Protein AF-A0A314YZD6-F1 (afdb_monomer_lite)

Sequence (103 aa):
MARPLTSEGDEEVVGSKGVIKRVEFVRLIAKALYSLGYKKSGAHLEEESGIPLHSSVVTLFMQQILDGNWDGSVDTLKKIGLSDENITKSASFMILEQKFLNF

Organism: NCBI:txid2094558

pLDDT: mean 89.95, std 14.45, range [45.84, 98.5]

Foldseek 3Di:
DDDPDPPPPLQQADDPVRPHGPLVVLLVVLVVCVVVVVPVVSVVSCVVVVHDNDDPLVVVLVVCLVVLVLVVNLVSLVVVDDPDVVVSVVVNVVSVVVNVVVD

Structure (mmCIF, N/CA/C/O backbone):
data_AF-A0A314YZD6-F1
#
_entry.id   AF-A0A314YZD6-F1
#
loop_
_atom_site.group_PDB
_atom_site.id
_atom_site.type_symbol
_atom_site.label_atom_id
_atom_site.label_alt_id
_atom_site.label_comp_id
_atom_site.label_asym_id
_atom_site.label_entity_id
_atom_site.label_seq_id
_atom_site.pdbx_PDB_ins_code
_atom_site.Cartn_x
_atom_site.Cartn_y
_atom_site.Cartn_z
_atom_site.occupancy
_atom_site.B_iso_or_equiv
_atom_site.auth_seq_id
_atom_site.auth_comp_id
_atom_site.auth_asym_id
_atom_site.auth_atom_id
_atom_site.pdbx_PDB_model_num
ATOM 1 N N . MET A 1 1 ? -41.867 11.479 24.838 1.00 47.53 1 MET A N 1
ATOM 2 C CA . MET A 1 1 ? -40.410 11.238 24.904 1.00 47.53 1 MET A CA 1
ATOM 3 C C . MET A 1 1 ? -39.910 11.152 23.473 1.00 47.53 1 MET A C 1
ATOM 5 O O . MET A 1 1 ? -40.400 10.304 22.740 1.00 47.53 1 MET A O 1
ATOM 9 N N . ALA A 1 2 ? -39.072 12.092 23.035 1.00 46.03 2 ALA A N 1
ATOM 10 C CA . ALA A 1 2 ? -38.565 12.103 21.665 1.00 46.03 2 ALA A CA 1
ATOM 11 C C . ALA A 1 2 ? -37.512 10.997 21.502 1.00 46.03 2 ALA A C 1
ATOM 13 O O . ALA A 1 2 ? -36.587 10.899 22.307 1.00 46.03 2 ALA A O 1
ATOM 14 N N . ARG A 1 3 ? -37.689 10.144 20.490 1.00 58.28 3 ARG A N 1
ATOM 15 C CA . ARG A 1 3 ? -36.692 9.157 20.056 1.00 58.28 3 ARG A CA 1
ATOM 16 C C . ARG A 1 3 ? -35.443 9.923 19.589 1.00 58.28 3 ARG A C 1
ATOM 18 O O . ARG A 1 3 ? -35.623 10.881 18.835 1.00 58.28 3 ARG A O 1
ATOM 25 N N . PRO A 1 4 ? -34.214 9.542 19.977 1.00 50.53 4 PRO A N 1
ATOM 26 C CA . PRO A 1 4 ? -33.032 10.101 19.339 1.00 50.53 4 PRO A CA 1
ATOM 27 C C . PRO A 1 4 ? -33.061 9.667 17.874 1.00 50.53 4 PRO A C 1
ATOM 29 O O . PRO A 1 4 ? -33.167 8.475 17.583 1.00 50.53 4 PRO A O 1
ATOM 32 N N . LEU A 1 5 ? -33.035 10.637 16.964 1.00 50.03 5 LEU A N 1
ATOM 33 C CA . LEU A 1 5 ? -32.748 10.381 15.560 1.00 50.03 5 LEU A CA 1
ATOM 34 C C . LEU A 1 5 ? -31.334 9.803 15.520 1.00 50.03 5 LEU A C 1
ATOM 36 O O . LEU A 1 5 ? -30.392 10.457 15.964 1.00 50.03 5 LEU A O 1
ATOM 40 N N . THR A 1 6 ? -31.196 8.561 15.063 1.00 48.78 6 THR A N 1
ATOM 41 C CA . THR A 1 6 ? -29.898 7.998 14.707 1.00 48.78 6 THR A CA 1
ATOM 42 C C . THR A 1 6 ? -29.318 8.898 13.628 1.00 48.78 6 THR A C 1
ATOM 44 O O . THR A 1 6 ? -29.836 8.952 12.514 1.00 48.78 6 THR A O 1
ATOM 47 N N . SER A 1 7 ? -28.306 9.675 14.005 1.00 49.97 7 SER A N 1
ATOM 48 C CA . SER A 1 7 ? -27.495 10.448 13.080 1.00 49.97 7 SER A CA 1
ATOM 49 C C . SER A 1 7 ? -26.796 9.447 12.168 1.00 49.97 7 SER A C 1
ATOM 51 O O . SER A 1 7 ? -25.800 8.844 12.553 1.00 49.97 7 SER A O 1
ATOM 53 N N . GLU A 1 8 ? -27.312 9.252 10.957 1.00 46.12 8 GLU A N 1
ATOM 54 C CA . GLU A 1 8 ? -26.647 8.479 9.896 1.00 46.12 8 GLU A CA 1
ATOM 55 C C . GLU A 1 8 ? -25.292 9.105 9.472 1.00 46.12 8 GLU A C 1
ATOM 57 O O . GLU A 1 8 ? -24.635 8.606 8.566 1.00 46.12 8 GLU A O 1
ATOM 62 N N . GLY A 1 9 ? -24.845 10.183 10.136 1.00 45.84 9 GLY A N 1
ATOM 63 C CA . GLY A 1 9 ? -23.531 10.810 9.972 1.00 45.84 9 GLY A CA 1
ATOM 64 C C . GLY A 1 9 ? -22.499 10.496 11.069 1.00 45.84 9 GLY A C 1
ATOM 65 O O . GLY A 1 9 ? -21.367 10.958 10.953 1.00 45.84 9 GLY A O 1
ATOM 66 N N . ASP A 1 10 ? -22.838 9.728 12.115 1.00 50.81 10 ASP A N 1
ATOM 67 C CA . ASP A 1 10 ? -21.926 9.431 13.245 1.00 50.81 10 ASP A CA 1
ATOM 68 C C . ASP A 1 10 ? -20.873 8.338 12.948 1.00 50.81 10 ASP A C 1
ATOM 70 O O . ASP A 1 10 ? -20.012 8.065 13.783 1.00 50.81 10 ASP A O 1
ATOM 74 N N . GLU A 1 11 ? -20.886 7.711 11.766 1.00 61.28 11 GLU A N 1
ATOM 75 C CA . GLU A 1 11 ? -19.948 6.620 11.437 1.00 61.28 11 GLU A CA 1
ATOM 76 C C . GLU A 1 11 ? -18.545 7.089 11.010 1.00 61.28 11 GLU A C 1
ATOM 78 O O . GLU A 1 11 ? -17.624 6.276 10.883 1.00 61.28 11 GLU A O 1
ATOM 83 N N . GLU A 1 12 ? -18.338 8.388 10.782 1.00 82.56 12 GLU A N 1
ATOM 84 C CA . GLU A 1 12 ? -17.057 8.893 10.273 1.00 82.56 12 GLU A CA 1
ATOM 85 C C . GLU A 1 12 ? -15.975 8.977 11.365 1.00 82.56 12 GLU A C 1
ATOM 87 O O . GLU A 1 12 ? -14.772 8.915 11.075 1.00 82.56 12 GLU A O 1
ATOM 92 N N . VAL A 1 13 ? -16.387 9.061 12.635 1.00 91.31 13 VAL A N 1
ATOM 93 C CA . VAL A 1 13 ? -15.497 9.216 13.790 1.00 91.31 13 VAL A CA 1
ATOM 94 C C . VAL A 1 13 ? -15.785 8.201 14.899 1.00 91.31 13 VAL A C 1
ATOM 96 O O . VAL A 1 13 ? -16.908 7.762 15.095 1.00 91.31 13 VAL A O 1
ATOM 99 N N . VAL A 1 14 ? -14.750 7.812 15.648 1.00 90.44 14 VAL A N 1
ATOM 100 C CA . VAL A 1 14 ? -14.825 6.838 16.747 1.00 90.44 14 VAL A CA 1
ATOM 101 C C . VAL A 1 14 ? -14.269 7.402 18.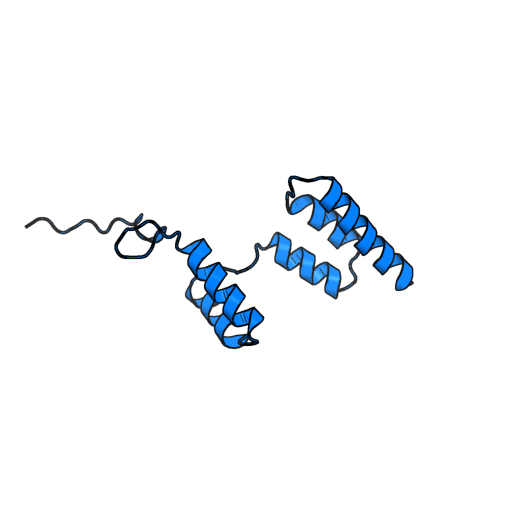059 1.00 90.44 14 VAL A C 1
ATOM 103 O O . VAL A 1 14 ? -13.534 8.395 18.092 1.00 90.44 14 VAL A O 1
ATOM 106 N N . GLY A 1 15 ? -14.599 6.724 19.161 1.00 88.44 15 GLY A N 1
ATOM 107 C CA . GLY A 1 15 ? -14.148 7.054 20.513 1.00 88.44 15 GLY A CA 1
ATOM 108 C C . GLY A 1 15 ? -15.049 8.060 21.232 1.00 88.44 15 GLY A C 1
ATOM 109 O O . GLY A 1 15 ? -15.803 8.805 20.619 1.00 88.44 15 GLY A O 1
ATOM 110 N N . SER A 1 16 ? -14.941 8.118 22.560 1.00 88.62 16 SER A N 1
ATOM 111 C CA . SER A 1 16 ? -15.821 8.928 23.422 1.00 88.62 16 SER A CA 1
ATOM 112 C C . SER A 1 16 ? -15.755 10.439 23.175 1.00 88.62 16 SER A C 1
ATOM 114 O O . SER A 1 16 ? -16.663 11.162 23.569 1.00 88.62 16 SER A O 1
ATOM 116 N N . LYS A 1 17 ? -14.680 10.919 22.537 1.00 90.69 17 LYS A N 1
ATOM 117 C CA . LYS A 1 17 ? -14.503 12.326 22.149 1.00 90.69 17 LYS A CA 1
ATOM 118 C C . LYS A 1 17 ? -14.906 12.617 20.697 1.00 90.69 17 LYS A C 1
ATOM 120 O O . LYS A 1 17 ? -14.900 13.782 20.326 1.00 90.69 17 LYS A O 1
ATOM 125 N N . GLY A 1 18 ? -15.181 11.596 19.876 1.00 89.56 18 GLY A N 1
ATOM 126 C CA . GLY A 1 18 ? -15.577 11.769 18.471 1.00 89.56 18 GLY A CA 1
ATOM 127 C C . GLY A 1 18 ? -14.530 12.453 17.580 1.00 89.56 18 GLY A C 1
ATOM 128 O O . GLY A 1 18 ? -14.887 13.131 16.627 1.00 89.56 18 GLY A O 1
ATOM 129 N N . VAL A 1 19 ? -13.235 12.330 17.894 1.00 91.69 19 VAL A N 1
ATOM 130 C CA . VAL A 1 19 ? -12.149 13.018 17.154 1.00 91.69 19 VAL A CA 1
ATOM 131 C C . VAL A 1 19 ? -11.323 12.094 16.258 1.00 91.69 19 VAL A C 1
ATOM 133 O O . VAL A 1 19 ? -10.489 12.562 15.485 1.00 91.69 19 VAL A O 1
ATOM 136 N N . ILE A 1 20 ? -11.497 10.777 16.380 1.00 93.50 20 ILE A N 1
ATOM 137 C CA . ILE A 1 20 ? -10.676 9.798 15.666 1.00 93.50 20 ILE A CA 1
ATOM 138 C C . ILE A 1 20 ? -11.397 9.422 14.381 1.00 93.50 20 ILE A C 1
ATOM 140 O O . ILE A 1 20 ? -12.458 8.820 14.447 1.00 93.50 20 ILE A O 1
ATOM 144 N N . LYS A 1 21 ? -10.815 9.709 13.216 1.00 95.19 21 LYS A N 1
ATOM 145 C CA . LYS A 1 21 ? -11.385 9.285 11.928 1.00 95.19 21 LYS A CA 1
ATOM 146 C C . LYS A 1 21 ? -11.408 7.760 11.833 1.00 95.19 21 LYS A C 1
ATOM 148 O O . LYS A 1 21 ? -10.348 7.132 11.886 1.00 95.19 21 LYS A O 1
ATOM 153 N N . ARG A 1 22 ? -12.593 7.173 11.647 1.00 95.19 22 ARG A N 1
ATOM 154 C CA . ARG A 1 22 ? -12.794 5.716 11.582 1.00 95.19 22 ARG A CA 1
ATOM 155 C C . ARG A 1 22 ? -11.913 5.072 10.511 1.00 95.19 22 ARG A C 1
ATOM 157 O O . ARG A 1 22 ? -11.220 4.102 10.797 1.00 95.19 22 ARG A O 1
ATOM 164 N N . VAL A 1 23 ? -11.901 5.645 9.306 1.00 95.31 23 VAL A N 1
ATOM 165 C CA . VAL A 1 23 ? -11.145 5.126 8.150 1.00 95.31 23 VAL A CA 1
ATOM 166 C C . VAL A 1 23 ? -9.653 5.015 8.455 1.00 95.31 23 VAL A C 1
ATOM 168 O O . VAL A 1 23 ? -9.054 3.956 8.283 1.00 95.31 23 VAL A O 1
ATOM 171 N N . GLU A 1 24 ? -9.056 6.091 8.963 1.00 95.19 24 GLU A N 1
ATOM 172 C CA . GLU A 1 24 ? -7.622 6.123 9.263 1.00 95.19 24 GLU A CA 1
ATOM 173 C C . GLU A 1 24 ? -7.271 5.219 10.447 1.00 95.19 24 GLU A C 1
ATOM 175 O O . GLU A 1 24 ? -6.231 4.563 10.444 1.00 95.19 24 GLU A O 1
ATOM 180 N N . PHE A 1 25 ? -8.165 5.116 11.431 1.00 96.12 25 PHE A N 1
ATOM 181 C CA . PHE A 1 25 ? -7.984 4.206 12.554 1.00 96.12 25 PHE A CA 1
ATOM 182 C C . PHE A 1 25 ? -7.951 2.741 12.108 1.00 96.12 25 PHE A C 1
ATOM 184 O O . PHE A 1 25 ? -7.024 2.011 12.458 1.00 96.12 25 PHE A O 1
ATOM 191 N N . VAL A 1 26 ? -8.907 2.325 11.273 1.00 97.06 26 VAL A N 1
ATOM 192 C CA . VAL A 1 26 ? -8.938 0.967 10.714 1.00 97.06 26 VAL A CA 1
ATOM 193 C C . VAL A 1 26 ? -7.699 0.697 9.859 1.00 97.06 26 VAL A C 1
ATOM 195 O O . VAL A 1 26 ? -7.062 -0.341 10.034 1.00 97.06 26 VAL A O 1
ATOM 198 N N . ARG A 1 27 ? -7.281 1.643 9.004 1.00 96.81 27 ARG A N 1
ATOM 199 C CA . ARG A 1 27 ? -6.055 1.504 8.196 1.00 96.81 27 ARG A CA 1
ATOM 200 C C . ARG A 1 27 ? -4.799 1.332 9.045 1.00 96.81 27 ARG A C 1
ATOM 202 O O . ARG A 1 27 ? -3.937 0.529 8.691 1.00 96.81 27 ARG A O 1
ATOM 209 N N . LEU A 1 28 ? -4.682 2.045 10.167 1.00 97.50 28 LEU A N 1
ATOM 210 C CA . LEU A 1 28 ? -3.552 1.889 11.088 1.00 97.50 28 LEU A CA 1
ATOM 211 C C . LEU A 1 28 ? -3.517 0.491 11.716 1.00 97.50 28 LEU A C 1
ATOM 213 O O . LEU A 1 28 ? -2.446 -0.114 11.785 1.00 97.50 28 LEU A O 1
ATOM 217 N N . ILE A 1 29 ? -4.674 -0.044 12.118 1.00 98.06 29 ILE A N 1
ATOM 218 C CA . ILE A 1 29 ? -4.775 -1.412 12.644 1.00 98.06 29 ILE A CA 1
ATOM 219 C C . ILE A 1 29 ? -4.422 -2.425 11.550 1.00 98.06 29 ILE A C 1
ATOM 221 O O . ILE A 1 29 ? -3.569 -3.282 11.776 1.00 98.06 29 ILE A O 1
ATOM 225 N N . ALA A 1 30 ? -5.004 -2.300 10.353 1.00 98.19 30 ALA A N 1
ATOM 226 C CA . ALA A 1 30 ? -4.702 -3.174 9.220 1.00 98.19 30 ALA A CA 1
ATOM 227 C C . ALA A 1 30 ? -3.197 -3.174 8.904 1.00 98.19 30 ALA A C 1
ATOM 229 O O . ALA A 1 30 ? -2.575 -4.233 8.814 1.00 98.19 30 ALA A O 1
ATOM 230 N N . LYS A 1 31 ? -2.569 -1.991 8.846 1.00 97.94 31 LYS A N 1
ATOM 231 C CA . LYS A 1 31 ? -1.121 -1.846 8.643 1.00 97.94 31 LYS A CA 1
ATOM 232 C C . LYS A 1 31 ? -0.309 -2.572 9.717 1.00 97.94 31 LYS A C 1
ATOM 234 O O . LYS A 1 31 ? 0.681 -3.227 9.383 1.00 97.94 31 LYS A O 1
ATOM 239 N N . ALA A 1 32 ? -0.708 -2.473 10.985 1.00 98.50 32 ALA A N 1
ATOM 240 C CA . ALA A 1 32 ? -0.038 -3.164 12.084 1.00 98.50 32 ALA A CA 1
ATOM 241 C C . ALA A 1 32 ? -0.170 -4.690 11.953 1.00 98.50 32 ALA A C 1
ATOM 243 O O . ALA A 1 32 ? 0.828 -5.400 12.071 1.00 98.50 32 ALA A O 1
ATOM 244 N N . LEU A 1 33 ? -1.368 -5.187 11.630 1.00 98.50 33 LEU A N 1
ATOM 245 C CA . LEU A 1 33 ? -1.621 -6.613 11.408 1.00 98.50 33 LEU A CA 1
ATOM 246 C C . LEU A 1 33 ? -0.739 -7.173 10.287 1.00 98.50 33 LEU A C 1
ATOM 248 O O . LEU A 1 33 ? -0.061 -8.180 10.490 1.00 98.50 33 LEU A O 1
ATOM 252 N N . TYR A 1 34 ? -0.677 -6.498 9.136 1.00 97.62 34 TYR A N 1
ATOM 253 C CA . TYR A 1 34 ? 0.189 -6.920 8.033 1.00 97.62 34 TYR A CA 1
ATOM 254 C C . TYR A 1 34 ? 1.676 -6.865 8.394 1.00 97.62 34 TYR A C 1
ATOM 256 O O . TYR A 1 34 ? 2.401 -7.813 8.093 1.00 97.62 34 TYR A O 1
ATOM 264 N N . SER A 1 35 ? 2.121 -5.808 9.082 1.00 97.50 35 SER A N 1
ATOM 265 C CA . SER A 1 35 ? 3.522 -5.653 9.512 1.00 97.50 35 SER A CA 1
ATOM 266 C C . SER A 1 35 ? 3.977 -6.764 10.464 1.00 97.50 35 SER A C 1
ATOM 268 O O . SER A 1 35 ? 5.142 -7.147 10.451 1.00 97.50 35 SER A O 1
ATOM 270 N N . LEU A 1 36 ? 3.057 -7.305 11.266 1.00 98.06 36 LEU A N 1
ATOM 271 C CA . LEU A 1 36 ? 3.311 -8.418 12.186 1.00 98.06 36 LEU A CA 1
ATOM 272 C C . LEU A 1 36 ? 3.123 -9.802 11.539 1.00 98.06 36 LEU A C 1
ATOM 274 O O . LEU A 1 36 ? 3.319 -10.820 12.197 1.00 98.06 36 LEU A O 1
ATOM 278 N N . GLY A 1 37 ? 2.740 -9.864 10.260 1.00 97.56 37 GLY A N 1
ATOM 279 C CA . GLY A 1 37 ? 2.511 -11.118 9.540 1.00 97.56 37 GLY A CA 1
ATOM 280 C C . GLY A 1 37 ? 1.114 -11.723 9.726 1.00 97.56 37 GLY A C 1
ATOM 281 O O . GLY A 1 37 ? 0.840 -12.794 9.180 1.00 97.56 37 GLY A O 1
ATOM 282 N N . TYR A 1 38 ? 0.192 -11.039 10.411 1.00 98.31 38 TYR A N 1
ATOM 283 C CA . TYR A 1 38 ? -1.197 -11.472 10.610 1.00 98.31 38 TYR A CA 1
ATOM 284 C C . TYR A 1 38 ? -2.071 -11.213 9.374 1.00 98.31 38 TYR A C 1
ATOM 286 O O . TYR A 1 38 ? -3.114 -10.565 9.444 1.00 98.31 38 TYR A O 1
ATOM 294 N N . LYS A 1 39 ? -1.654 -11.744 8.219 1.00 96.94 39 LYS A N 1
ATOM 295 C CA . LYS A 1 39 ? -2.284 -11.483 6.912 1.00 96.94 39 LYS A CA 1
ATOM 296 C C . LYS A 1 39 ? -3.781 -11.807 6.891 1.00 96.94 39 LYS A C 1
ATOM 298 O O . LYS A 1 39 ? -4.558 -11.028 6.359 1.00 96.94 39 LYS A O 1
ATOM 303 N N . LYS A 1 40 ? -4.189 -12.929 7.500 1.00 98.38 40 LYS A N 1
ATOM 304 C CA . LYS A 1 40 ? -5.604 -13.342 7.563 1.00 98.38 40 LYS A CA 1
ATOM 305 C C . LYS A 1 40 ? -6.452 -12.349 8.357 1.00 98.38 40 LYS A C 1
ATOM 307 O O . LYS A 1 40 ? -7.508 -11.947 7.895 1.00 98.38 40 LYS A O 1
ATOM 312 N N . SER A 1 41 ? -5.968 -11.926 9.524 1.00 98.50 41 SER A N 1
ATOM 313 C CA . SER A 1 41 ? -6.656 -10.934 10.355 1.00 98.50 41 SER A CA 1
ATOM 314 C C . SER A 1 41 ? -6.735 -9.573 9.668 1.00 98.50 41 SER A C 1
ATOM 316 O O . SER A 1 41 ? -7.759 -8.912 9.768 1.00 98.50 41 SER A O 1
ATOM 318 N N . GLY A 1 42 ? -5.674 -9.165 8.960 1.00 98.25 42 GLY A N 1
ATOM 319 C CA . GLY A 1 42 ? -5.679 -7.946 8.148 1.00 98.25 42 GLY A CA 1
ATOM 320 C C . GLY A 1 42 ? -6.760 -7.989 7.070 1.00 98.25 42 GLY A C 1
ATOM 321 O O . GLY A 1 42 ? -7.593 -7.092 7.019 1.00 98.25 42 GLY A O 1
ATOM 322 N N . ALA A 1 43 ? -6.805 -9.074 6.292 1.00 97.50 43 ALA A N 1
ATOM 323 C CA . ALA A 1 43 ? -7.801 -9.262 5.241 1.00 97.50 43 ALA A CA 1
ATOM 324 C C . ALA A 1 43 ? -9.241 -9.278 5.784 1.00 97.50 43 ALA A C 1
ATOM 326 O O . ALA A 1 43 ? -10.099 -8.590 5.241 1.00 97.50 43 ALA A O 1
ATOM 327 N N . HIS A 1 44 ? -9.499 -9.998 6.884 1.00 98.50 44 HIS A N 1
ATOM 328 C CA . HIS A 1 44 ? -10.825 -10.008 7.512 1.00 98.50 44 HIS A CA 1
ATOM 329 C C . HIS A 1 44 ? -11.228 -8.633 8.051 1.00 98.50 44 HIS A C 1
ATOM 331 O O . HIS A 1 44 ? -12.374 -8.233 7.890 1.00 98.50 44 HIS A O 1
ATOM 337 N N . LEU A 1 45 ? -10.296 -7.8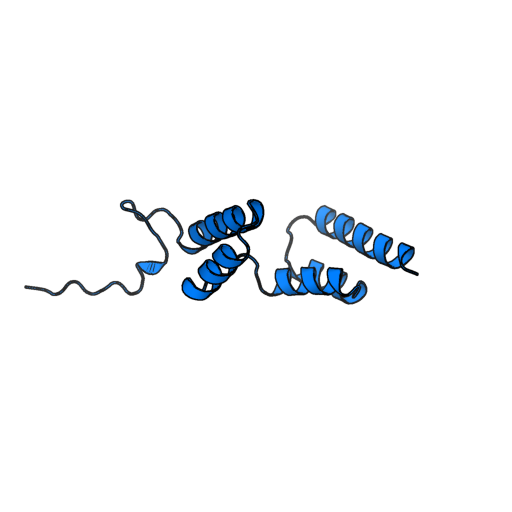68 8.631 1.00 98.25 45 LEU A N 1
ATOM 338 C CA . LEU A 1 45 ? -10.589 -6.504 9.067 1.00 98.25 45 LEU A CA 1
ATOM 339 C C . LEU A 1 45 ? -10.975 -5.607 7.883 1.00 98.25 45 LEU A C 1
ATOM 341 O O . LEU A 1 45 ? -11.925 -4.837 7.998 1.00 98.25 45 LEU A O 1
ATOM 345 N N . GLU A 1 46 ? -10.257 -5.681 6.761 1.00 97.50 46 GLU A N 1
ATOM 346 C CA . GLU A 1 46 ? -10.591 -4.916 5.551 1.00 97.50 46 GLU A CA 1
ATOM 347 C C . GLU A 1 46 ? -11.972 -5.306 4.998 1.00 97.50 46 GLU A C 1
ATOM 349 O O . GLU A 1 46 ? -12.771 -4.425 4.681 1.00 97.50 46 GLU A O 1
ATOM 354 N N . GLU A 1 47 ? -12.267 -6.609 4.942 1.00 97.38 47 GLU A N 1
ATOM 355 C CA . GLU A 1 47 ? -13.542 -7.165 4.473 1.00 97.38 47 GLU A CA 1
ATOM 356 C C . GLU A 1 47 ? -14.720 -6.732 5.356 1.00 97.38 47 GLU A C 1
ATOM 358 O O . GLU A 1 47 ? -15.687 -6.155 4.861 1.00 97.38 47 GLU A O 1
ATOM 363 N N . GLU A 1 48 ? -14.626 -6.947 6.669 1.00 97.50 48 GLU A N 1
ATOM 364 C CA . GLU A 1 48 ? -15.702 -6.642 7.618 1.00 97.50 48 GLU A CA 1
ATOM 365 C C . GLU A 1 48 ? -15.924 -5.135 7.787 1.00 97.50 48 GLU A C 1
ATOM 367 O O . GLU A 1 48 ? -17.050 -4.681 7.991 1.00 97.50 48 GLU A O 1
ATOM 372 N N . SER A 1 49 ? -14.858 -4.332 7.716 1.00 95.88 49 SER A N 1
ATOM 373 C CA . SER A 1 49 ? -14.962 -2.879 7.889 1.00 95.88 49 SER A CA 1
ATOM 374 C C . SER A 1 49 ? -15.364 -2.130 6.618 1.00 95.88 49 SER A C 1
ATOM 376 O O . SER A 1 49 ? -15.767 -0.964 6.724 1.00 95.88 49 SER A O 1
ATOM 378 N N . GLY A 1 50 ? -15.207 -2.762 5.446 1.00 95.69 50 GLY A N 1
ATOM 379 C CA . GLY A 1 50 ? -15.314 -2.134 4.129 1.00 95.69 50 GLY A CA 1
ATOM 380 C C . GLY A 1 50 ? -14.205 -1.115 3.831 1.00 95.69 50 GLY A C 1
ATOM 381 O O . GLY A 1 50 ? -14.332 -0.330 2.891 1.00 95.69 50 GLY A O 1
ATOM 382 N N . ILE A 1 51 ? -13.140 -1.071 4.641 1.00 95.81 51 ILE A N 1
ATOM 383 C CA . ILE A 1 51 ? -12.058 -0.085 4.534 1.00 95.81 51 ILE A CA 1
ATOM 384 C C . ILE A 1 51 ? -10.773 -0.791 4.095 1.00 95.81 51 ILE A C 1
ATOM 386 O O . ILE A 1 51 ? -10.111 -1.420 4.923 1.00 95.81 51 ILE A O 1
ATOM 390 N N . PRO A 1 52 ? -10.361 -0.647 2.824 1.00 95.88 52 PRO A N 1
ATOM 391 C CA . PRO A 1 52 ? -9.103 -1.209 2.367 1.00 95.88 52 PRO A CA 1
ATOM 392 C C . PRO A 1 52 ? -7.907 -0.385 2.869 1.00 95.88 52 PRO A C 1
ATOM 394 O O . PRO A 1 52 ? -7.958 0.852 2.983 1.00 95.88 52 PRO A O 1
ATOM 397 N N . LEU A 1 53 ? -6.793 -1.076 3.115 1.00 95.88 53 LEU A N 1
ATOM 398 C CA . LEU A 1 53 ? -5.510 -0.489 3.489 1.00 95.88 53 LEU A CA 1
ATOM 399 C C . LEU A 1 53 ? -4.952 0.391 2.366 1.00 95.88 53 LEU A C 1
ATOM 401 O O . LEU A 1 53 ? -4.424 1.475 2.621 1.00 95.88 53 LEU A O 1
ATOM 405 N N . HIS A 1 54 ? -5.090 -0.068 1.123 1.00 94.12 54 HIS A N 1
ATOM 406 C CA . HIS A 1 54 ? -4.625 0.627 -0.070 1.00 94.12 54 HIS A CA 1
ATOM 407 C C . HIS A 1 54 ? -5.800 1.039 -0.956 1.00 94.12 54 HIS A C 1
ATOM 409 O O . HIS A 1 54 ? -6.814 0.351 -1.045 1.00 94.12 54 HIS A O 1
ATOM 415 N N . SER A 1 55 ? -5.669 2.184 -1.626 1.00 92.75 55 SER A N 1
ATOM 416 C CA . SER A 1 55 ? -6.611 2.557 -2.679 1.00 92.75 55 SER A CA 1
ATOM 417 C C . SER A 1 55 ? -6.459 1.619 -3.878 1.00 92.75 55 SER A C 1
ATOM 419 O O . SER A 1 55 ? -5.392 1.048 -4.105 1.00 92.75 55 SER A O 1
ATOM 421 N N . SER A 1 56 ? -7.506 1.504 -4.695 1.00 93.62 56 SER A N 1
ATOM 422 C CA . SER A 1 56 ? -7.499 0.650 -5.890 1.00 93.62 56 SER A CA 1
ATOM 423 C C . SER A 1 56 ? -6.343 0.962 -6.848 1.00 93.62 56 SER A C 1
ATOM 425 O O . SER A 1 56 ? -5.738 0.043 -7.391 1.00 93.62 56 SER A O 1
ATOM 427 N N . VAL A 1 57 ? -5.987 2.242 -7.013 1.00 96.06 57 VAL A N 1
ATOM 428 C CA . VAL A 1 57 ? -4.846 2.664 -7.844 1.00 96.06 57 VAL A CA 1
ATOM 429 C C . VAL A 1 57 ? -3.506 2.181 -7.282 1.00 96.06 57 VAL A C 1
ATOM 431 O O . VAL A 1 57 ? -2.643 1.763 -8.050 1.00 96.06 57 VAL A O 1
ATOM 434 N N . VAL A 1 58 ? -3.338 2.174 -5.956 1.00 95.25 58 VAL A N 1
ATOM 435 C CA . VAL A 1 58 ? -2.118 1.667 -5.308 1.00 95.25 58 VAL A CA 1
ATOM 436 C C . VAL A 1 58 ? -2.056 0.145 -5.410 1.00 95.25 58 VAL A C 1
ATOM 438 O O . VAL A 1 58 ? -1.007 -0.392 -5.752 1.00 95.25 58 VAL A O 1
ATOM 441 N N . THR A 1 59 ? -3.175 -0.553 -5.196 1.00 95.12 59 THR A N 1
ATOM 442 C CA . THR A 1 59 ? -3.247 -2.011 -5.370 1.00 95.12 59 THR A CA 1
ATOM 443 C C . THR A 1 59 ? -2.910 -2.422 -6.805 1.00 95.12 59 THR A C 1
ATOM 445 O O . THR A 1 59 ? -2.101 -3.325 -7.008 1.00 95.12 59 THR A O 1
ATOM 448 N N . LEU A 1 60 ? -3.461 -1.720 -7.802 1.00 97.25 60 LEU A N 1
ATOM 449 C CA . LEU A 1 60 ? -3.135 -1.941 -9.212 1.00 97.25 60 LEU A CA 1
ATOM 450 C C . LEU A 1 60 ? -1.646 -1.707 -9.489 1.00 97.25 60 LEU A C 1
ATOM 452 O O . LEU A 1 60 ? -1.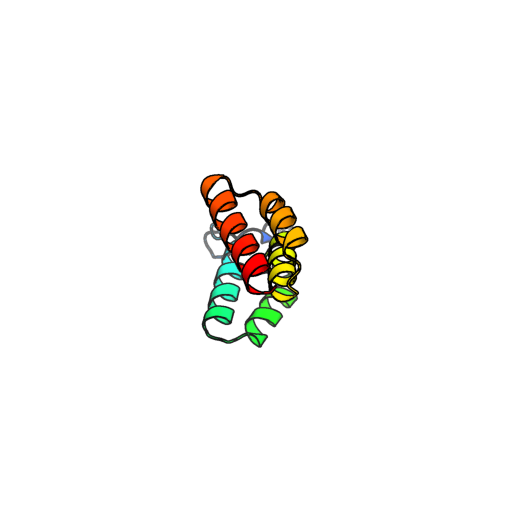014 -2.527 -10.149 1.00 97.25 60 LEU A O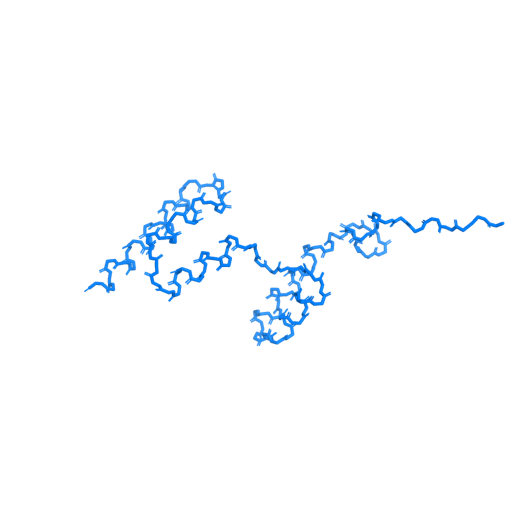 1
ATOM 456 N N . PHE A 1 61 ? -1.085 -0.610 -8.974 1.00 97.62 61 PHE A N 1
ATOM 457 C CA . PHE A 1 61 ? 0.336 -0.306 -9.125 1.00 97.62 61 PHE A CA 1
ATOM 458 C C . PHE A 1 61 ? 1.215 -1.431 -8.566 1.00 97.62 61 PHE A C 1
ATOM 460 O O . PHE A 1 61 ? 2.108 -1.913 -9.257 1.00 97.62 61 PHE A O 1
ATOM 467 N N . MET A 1 62 ? 0.931 -1.899 -7.346 1.00 95.94 62 MET A N 1
ATOM 468 C CA . MET A 1 62 ? 1.666 -3.005 -6.725 1.00 95.94 62 MET A CA 1
ATOM 469 C C . MET A 1 62 ? 1.583 -4.283 -7.563 1.00 95.94 62 MET A C 1
ATOM 471 O O . MET A 1 62 ? 2.599 -4.941 -7.772 1.00 95.94 62 MET A O 1
ATOM 475 N N . GLN A 1 63 ? 0.395 -4.615 -8.072 1.00 97.44 63 GLN A N 1
ATOM 476 C CA . GLN A 1 63 ? 0.211 -5.791 -8.914 1.00 97.44 63 GLN A CA 1
ATOM 477 C C . GLN A 1 63 ? 0.998 -5.678 -10.228 1.00 97.44 63 GLN A C 1
ATOM 479 O O . GLN A 1 63 ? 1.699 -6.612 -10.593 1.00 97.44 63 GLN A O 1
ATOM 484 N N . GLN A 1 64 ? 0.962 -4.526 -10.906 1.00 97.69 64 GLN A N 1
ATOM 485 C CA . GLN A 1 64 ? 1.726 -4.311 -12.141 1.00 97.69 64 GLN A CA 1
ATOM 486 C C . GLN A 1 64 ? 3.236 -4.483 -11.938 1.00 97.69 64 GLN A C 1
ATOM 488 O O . GLN A 1 64 ? 3.899 -5.025 -12.817 1.00 97.69 64 GLN A O 1
ATOM 493 N N . ILE A 1 65 ? 3.772 -4.057 -10.789 1.00 96.81 65 ILE A N 1
ATOM 494 C CA . ILE A 1 65 ? 5.182 -4.276 -10.434 1.00 96.81 65 ILE A CA 1
ATOM 495 C C . ILE A 1 65 ? 5.483 -5.770 -10.269 1.00 96.81 65 ILE A C 1
ATOM 497 O O . ILE A 1 65 ? 6.487 -6.247 -10.791 1.00 96.81 65 ILE A O 1
ATOM 501 N N . LEU A 1 66 ? 4.620 -6.515 -9.571 1.00 95.56 66 LEU A N 1
ATOM 502 C CA . LEU A 1 66 ? 4.794 -7.958 -9.362 1.00 95.56 66 LEU A CA 1
ATOM 503 C C . LEU A 1 66 ? 4.658 -8.763 -10.662 1.00 95.56 66 LEU A C 1
ATOM 505 O O . LEU A 1 66 ? 5.393 -9.726 -10.859 1.00 95.56 66 LEU A O 1
ATOM 509 N N . ASP A 1 67 ? 3.761 -8.340 -11.551 1.00 96.38 67 ASP A N 1
ATOM 510 C CA . ASP A 1 67 ? 3.509 -8.972 -12.849 1.00 96.38 67 ASP A CA 1
ATOM 511 C C . ASP A 1 67 ? 4.563 -8.588 -13.912 1.00 96.38 67 ASP A C 1
ATOM 513 O O . ASP A 1 67 ? 4.492 -9.047 -15.052 1.00 96.38 67 ASP A O 1
ATOM 517 N N . GLY A 1 68 ? 5.526 -7.717 -13.580 1.00 95.56 68 GLY A N 1
ATOM 518 C CA . GLY A 1 68 ? 6.536 -7.220 -14.520 1.00 95.56 68 GLY A CA 1
ATOM 519 C C . GLY A 1 68 ? 5.979 -6.293 -15.608 1.00 95.56 68 GLY A C 1
ATOM 520 O O . GLY A 1 68 ? 6.622 -6.062 -16.633 1.00 95.56 68 GLY A O 1
ATOM 521 N N . ASN A 1 69 ? 4.782 -5.736 -15.411 1.00 96.94 69 ASN A N 1
ATOM 522 C CA . ASN A 1 69 ? 4.181 -4.755 -16.309 1.00 96.94 69 ASN A CA 1
ATOM 523 C C . ASN A 1 69 ? 4.762 -3.357 -16.048 1.00 96.94 69 ASN A C 1
ATOM 525 O O . ASN A 1 69 ? 4.116 -2.474 -15.474 1.00 96.94 69 ASN A O 1
ATOM 529 N N . TRP A 1 70 ? 6.005 -3.160 -16.479 1.00 96.44 70 TRP A N 1
ATOM 530 C CA . TRP A 1 70 ? 6.778 -1.952 -16.198 1.00 96.44 70 TRP A CA 1
ATOM 531 C C . TRP A 1 70 ? 6.141 -0.686 -16.772 1.00 96.44 70 TRP A C 1
ATOM 533 O O . TRP A 1 70 ? 5.946 0.283 -16.040 1.00 96.44 70 TRP A O 1
ATOM 543 N N . ASP A 1 71 ? 5.751 -0.704 -18.048 1.00 95.56 71 ASP A N 1
ATOM 544 C CA . ASP A 1 71 ? 5.156 0.466 -18.705 1.00 95.56 71 ASP A CA 1
ATOM 545 C C . ASP A 1 71 ? 3.822 0.849 -18.045 1.00 95.56 71 ASP A C 1
ATOM 547 O O . ASP A 1 71 ? 3.604 2.013 -17.700 1.00 95.56 71 ASP A O 1
ATOM 551 N N . 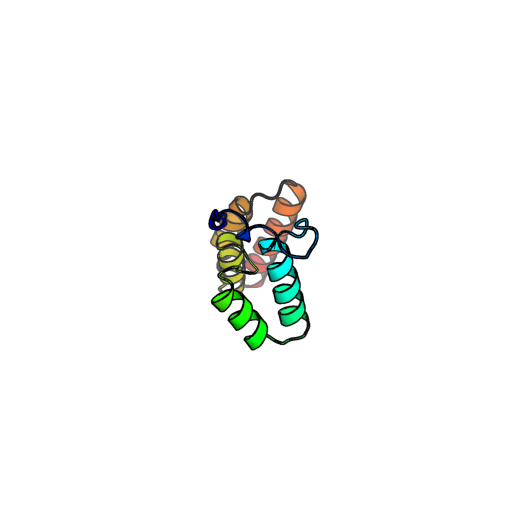GLY A 1 72 ? 2.978 -0.147 -17.747 1.00 96.81 72 GLY A N 1
ATOM 552 C CA . GLY A 1 72 ? 1.734 0.066 -17.013 1.00 96.81 72 GLY A CA 1
ATOM 553 C C . GLY A 1 72 ? 1.959 0.631 -15.610 1.00 96.81 72 GLY A C 1
ATOM 554 O O . GLY A 1 72 ? 1.217 1.518 -15.187 1.00 96.81 72 GLY A O 1
ATOM 555 N N . SER A 1 73 ? 2.993 0.171 -14.900 1.00 97.12 73 SER A N 1
ATOM 556 C CA . SER A 1 73 ? 3.299 0.650 -13.548 1.00 97.12 73 SER A CA 1
ATOM 557 C C . SER A 1 73 ? 3.760 2.116 -13.519 1.00 97.12 73 SER A C 1
ATOM 559 O O . SER A 1 73 ? 3.330 2.861 -12.637 1.00 97.12 73 SER A O 1
ATOM 561 N N . VAL A 1 74 ? 4.539 2.579 -14.508 1.00 96.06 74 VAL A N 1
ATOM 562 C CA . VAL A 1 74 ? 4.936 3.999 -14.630 1.00 96.06 74 VAL A CA 1
ATOM 563 C C . VAL A 1 74 ? 3.718 4.889 -14.883 1.00 96.06 74 VAL A C 1
ATOM 565 O O . VAL A 1 74 ? 3.600 5.973 -14.304 1.00 96.06 74 VAL A O 1
ATOM 568 N N . ASP A 1 75 ? 2.782 4.441 -15.717 1.00 95.88 75 ASP A N 1
ATOM 569 C CA . ASP A 1 75 ? 1.562 5.199 -15.990 1.00 95.88 75 ASP A CA 1
ATOM 570 C C . ASP A 1 75 ? 0.609 5.233 -14.794 1.00 95.88 75 ASP A C 1
ATOM 572 O O . ASP A 1 75 ? -0.015 6.265 -14.530 1.00 95.88 75 ASP A O 1
ATOM 576 N N . THR A 1 76 ? 0.511 4.143 -14.032 1.00 96.69 76 THR A N 1
ATOM 577 C CA . THR A 1 76 ? -0.279 4.115 -12.795 1.00 96.69 76 THR A CA 1
ATOM 578 C C . THR A 1 76 ? 0.359 4.969 -11.702 1.00 96.69 76 THR A C 1
ATOM 580 O O . THR A 1 76 ? -0.364 5.689 -11.017 1.00 96.69 76 THR A O 1
ATOM 583 N N . LEU A 1 77 ? 1.692 4.988 -11.579 1.00 95.31 77 LEU A N 1
ATOM 584 C CA . LEU A 1 77 ? 2.412 5.832 -10.618 1.00 95.31 77 LEU A CA 1
ATOM 585 C C . LEU A 1 77 ? 2.042 7.316 -10.767 1.00 95.31 77 LEU A C 1
ATOM 587 O O . LEU A 1 77 ? 1.764 7.987 -9.774 1.00 95.31 77 LEU A O 1
ATOM 591 N N . LYS A 1 78 ? 1.941 7.819 -12.004 1.00 92.44 78 LYS A N 1
ATOM 592 C CA . LYS A 1 78 ? 1.512 9.205 -12.281 1.00 92.44 78 LYS A CA 1
ATOM 593 C C . LYS A 1 78 ? 0.081 9.491 -11.803 1.00 92.44 78 LYS A C 1
ATOM 595 O O . LYS A 1 78 ? -0.238 10.629 -11.474 1.00 92.44 78 LYS A O 1
ATOM 600 N N . LYS A 1 79 ? -0.780 8.469 -11.744 1.00 93.62 79 LYS A N 1
ATOM 601 C CA . LYS A 1 79 ? -2.181 8.573 -11.297 1.00 93.62 79 LYS A CA 1
ATOM 602 C C . LYS A 1 79 ? -2.340 8.496 -9.777 1.00 93.62 79 LYS A C 1
ATOM 604 O O . LYS A 1 79 ? -3.409 8.835 -9.282 1.00 93.62 79 LYS A O 1
ATOM 609 N N . ILE A 1 80 ? -1.307 8.085 -9.035 1.00 91.94 80 ILE A N 1
ATOM 610 C CA . ILE A 1 80 ? -1.328 8.065 -7.559 1.00 91.94 80 ILE A CA 1
ATOM 611 C C . ILE A 1 80 ? -1.397 9.495 -6.987 1.00 91.94 80 ILE A C 1
ATOM 613 O O . ILE A 1 80 ? -1.884 9.681 -5.875 1.00 91.94 80 ILE A O 1
ATOM 617 N N . GLY A 1 81 ? -0.985 10.513 -7.754 1.00 83.06 81 GLY A N 1
ATOM 618 C CA . GLY A 1 81 ? -1.164 11.919 -7.378 1.00 83.06 81 GLY A CA 1
ATOM 619 C C . GLY A 1 81 ? -0.176 12.404 -6.316 1.00 83.06 81 GLY A C 1
ATOM 620 O O . GLY A 1 81 ? -0.541 13.191 -5.445 1.00 83.06 81 GLY A O 1
ATOM 621 N N . LEU A 1 82 ? 1.071 11.926 -6.365 1.00 88.00 82 LEU A N 1
ATOM 622 C CA . LEU A 1 82 ? 2.136 12.415 -5.488 1.00 88.00 82 LEU A CA 1
ATOM 623 C C . LEU A 1 82 ? 2.421 13.894 -5.782 1.00 88.00 82 LEU A C 1
ATOM 625 O O . LEU A 1 82 ? 2.592 14.282 -6.935 1.00 8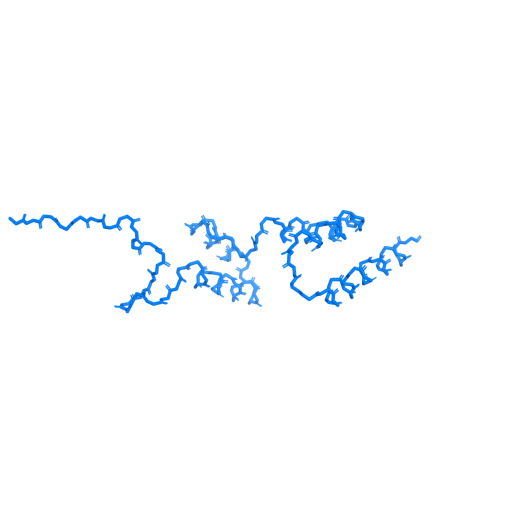8.00 82 LEU A O 1
ATOM 629 N N . SER A 1 83 ? 2.498 14.715 -4.734 1.00 86.75 83 SER A N 1
ATOM 630 C CA . SER A 1 83 ? 2.744 16.158 -4.860 1.00 86.75 83 SER A CA 1
ATOM 631 C C . SER A 1 83 ? 4.183 16.498 -5.250 1.00 86.75 83 SER A C 1
ATOM 633 O O . SER A 1 83 ? 4.434 17.572 -5.788 1.00 86.75 83 SER A O 1
ATOM 635 N N . ASP A 1 84 ? 5.130 15.605 -4.956 1.00 91.25 84 ASP A N 1
ATOM 636 C CA . ASP A 1 84 ? 6.544 15.790 -5.266 1.00 91.25 84 ASP A CA 1
ATOM 637 C C . ASP A 1 84 ? 6.916 15.061 -6.563 1.00 91.25 84 ASP A C 1
ATOM 639 O O . ASP A 1 84 ? 6.936 13.825 -6.656 1.00 91.25 84 ASP A O 1
ATOM 643 N N . GLU A 1 85 ? 7.238 15.852 -7.580 1.00 90.62 85 GLU A N 1
ATOM 644 C CA . GLU A 1 85 ? 7.666 15.354 -8.880 1.00 90.62 85 GLU A CA 1
ATOM 645 C C . GLU A 1 85 ? 8.999 14.589 -8.792 1.00 90.62 85 GLU A C 1
ATOM 647 O O . GLU A 1 85 ? 9.213 13.643 -9.552 1.00 90.62 85 GLU A O 1
ATOM 652 N N . ASN A 1 86 ? 9.882 14.931 -7.846 1.00 94.06 86 ASN A N 1
ATOM 653 C CA . ASN A 1 86 ? 11.160 14.239 -7.671 1.00 94.06 86 ASN A CA 1
ATOM 654 C C . ASN A 1 86 ? 10.960 12.803 -7.187 1.00 94.06 86 ASN A C 1
ATOM 656 O O . ASN A 1 86 ? 11.665 11.902 -7.648 1.00 94.06 86 ASN A O 1
ATOM 660 N N . ILE A 1 87 ? 9.973 12.565 -6.316 1.00 93.88 87 ILE A N 1
ATOM 661 C CA . ILE A 1 87 ? 9.606 11.209 -5.882 1.00 93.88 87 ILE A CA 1
ATOM 662 C C . ILE A 1 87 ? 9.101 10.410 -7.084 1.00 93.88 87 ILE A C 1
ATOM 664 O O . ILE A 1 87 ? 9.549 9.289 -7.317 1.00 93.88 87 ILE A O 1
ATOM 668 N N . THR A 1 88 ? 8.224 11.010 -7.891 1.00 93.31 88 THR A N 1
ATOM 669 C CA . THR A 1 88 ? 7.672 10.365 -9.090 1.00 93.31 88 THR A CA 1
ATOM 670 C C . THR A 1 88 ? 8.768 10.022 -10.103 1.00 93.31 88 THR A C 1
ATOM 672 O O . THR A 1 88 ? 8.785 8.911 -10.636 1.00 93.31 88 THR A O 1
ATOM 675 N N . LYS A 1 89 ? 9.722 10.933 -10.337 1.00 94.75 89 LYS A N 1
ATOM 676 C CA . LYS A 1 89 ? 10.882 10.710 -11.217 1.00 94.75 89 LYS A CA 1
ATOM 677 C C . LYS A 1 89 ? 11.793 9.604 -10.692 1.00 94.75 89 LYS A C 1
ATOM 679 O O . LYS A 1 89 ? 12.152 8.713 -11.455 1.00 94.75 89 LYS A O 1
ATOM 684 N N . SER A 1 90 ? 12.115 9.628 -9.400 1.00 96.50 90 SER A N 1
ATOM 685 C CA . SER A 1 90 ? 12.996 8.637 -8.767 1.00 96.50 90 SER A CA 1
ATOM 686 C C . SER A 1 90 ? 12.382 7.237 -8.803 1.00 96.50 90 SER A C 1
ATOM 688 O O . SER A 1 90 ? 13.039 6.284 -9.211 1.00 96.50 90 SER A O 1
ATOM 690 N N . ALA A 1 91 ? 11.096 7.112 -8.467 1.00 95.94 91 ALA A N 1
ATOM 691 C CA . ALA A 1 91 ? 10.380 5.843 -8.551 1.00 95.94 91 ALA A CA 1
ATOM 692 C C . ALA A 1 91 ? 10.249 5.350 -10.003 1.00 95.94 91 ALA A C 1
ATOM 694 O O . ALA A 1 91 ? 10.481 4.174 -10.268 1.00 95.94 91 ALA A O 1
ATOM 695 N N . SER A 1 92 ? 9.960 6.242 -10.960 1.00 95.75 92 SER A N 1
ATOM 696 C CA . SER A 1 92 ? 9.928 5.884 -12.389 1.00 95.75 92 SER A CA 1
ATOM 697 C C . SER A 1 92 ? 11.285 5.373 -12.873 1.00 95.75 92 SER A C 1
ATOM 699 O O . SER A 1 92 ? 11.341 4.385 -13.599 1.00 95.75 92 SER A O 1
ATOM 701 N N . PHE A 1 93 ? 12.378 6.013 -12.448 1.00 97.00 93 PHE A N 1
ATOM 702 C CA . PHE A 1 93 ? 13.731 5.566 -12.762 1.00 97.00 93 PHE A CA 1
ATOM 703 C C . PHE A 1 93 ? 13.990 4.151 -12.231 1.00 97.00 93 PHE A C 1
ATOM 705 O O . PHE A 1 93 ? 14.407 3.295 -13.004 1.00 97.00 93 PHE A O 1
ATOM 712 N N . MET A 1 94 ? 13.666 3.876 -10.962 1.00 97.00 94 MET A N 1
ATOM 713 C CA . MET A 1 94 ? 13.833 2.539 -10.374 1.00 97.00 94 MET A CA 1
ATOM 714 C C . MET A 1 94 ? 13.037 1.467 -11.131 1.00 97.00 94 MET A C 1
ATOM 716 O O . MET A 1 94 ? 13.542 0.375 -11.372 1.00 97.00 94 MET A O 1
ATOM 720 N N . ILE A 1 95 ? 11.806 1.771 -11.548 1.00 96.69 95 ILE A N 1
ATOM 721 C CA . ILE A 1 95 ? 10.979 0.846 -12.336 1.00 96.69 95 ILE A CA 1
ATOM 722 C C . ILE A 1 95 ? 11.634 0.543 -13.689 1.00 96.69 95 ILE A C 1
ATOM 724 O O . ILE A 1 95 ? 11.707 -0.612 -14.105 1.00 96.69 95 ILE A O 1
ATOM 728 N N . LEU A 1 96 ? 12.117 1.574 -14.385 1.00 96.19 96 LEU A N 1
ATOM 729 C CA . LEU A 1 96 ? 12.757 1.422 -15.693 1.00 96.19 96 LEU A CA 1
ATOM 730 C C . LEU A 1 96 ? 14.119 0.722 -15.602 1.00 96.19 96 LEU A C 1
ATOM 732 O O . LEU A 1 96 ? 14.483 -0.020 -16.511 1.00 96.19 96 LEU A O 1
ATOM 736 N N . GLU A 1 97 ? 14.845 0.904 -14.502 1.00 96.56 97 GLU A N 1
ATOM 737 C CA . GLU A 1 97 ? 16.048 0.130 -14.198 1.00 96.56 97 GLU A CA 1
ATOM 738 C C . GLU A 1 97 ? 15.710 -1.358 -14.037 1.00 96.56 97 GLU A C 1
ATOM 740 O O . GLU A 1 97 ? 16.341 -2.197 -14.676 1.00 96.56 97 GLU A O 1
ATOM 745 N N . GLN A 1 98 ? 14.663 -1.698 -13.273 1.00 95.56 98 GLN A N 1
ATOM 746 C CA . GLN A 1 98 ? 14.204 -3.088 -13.171 1.00 95.56 98 GLN A CA 1
ATOM 747 C C . GLN A 1 98 ? 13.766 -3.642 -14.529 1.00 95.56 98 GLN A C 1
ATOM 749 O O . GLN A 1 98 ? 14.121 -4.771 -14.858 1.00 95.56 98 GLN A O 1
ATOM 754 N N . LYS A 1 99 ? 13.068 -2.855 -15.358 1.00 94.81 99 LYS A N 1
ATOM 755 C CA . LYS A 1 99 ? 12.752 -3.247 -16.740 1.00 94.81 99 LYS A CA 1
ATOM 756 C C . LYS A 1 99 ? 14.016 -3.631 -17.502 1.00 94.81 99 LYS A C 1
ATOM 758 O O . LYS A 1 99 ? 14.046 -4.699 -18.095 1.00 94.81 99 LYS A O 1
ATOM 763 N N . PHE A 1 100 ? 15.041 -2.782 -17.468 1.00 95.50 100 PHE A N 1
ATOM 764 C CA . PHE A 1 100 ? 16.304 -3.006 -18.170 1.00 95.50 100 PHE A CA 1
ATOM 765 C C . PHE A 1 100 ? 17.056 -4.251 -17.678 1.00 95.50 100 PHE A C 1
ATOM 767 O O . PHE A 1 100 ? 17.582 -4.992 -18.497 1.00 95.50 100 PHE A O 1
ATOM 774 N N . LEU A 1 101 ? 17.089 -4.500 -16.365 1.00 94.12 101 LEU A N 1
ATOM 775 C CA . LEU A 1 101 ? 17.813 -5.633 -15.768 1.00 94.12 101 LEU A CA 1
ATOM 776 C C . LEU A 1 101 ? 17.136 -6.997 -15.975 1.00 94.12 101 LEU A C 1
ATOM 778 O O . LEU A 1 101 ? 17.792 -8.023 -15.820 1.00 94.12 101 LEU A O 1
ATOM 782 N N . ASN A 1 102 ? 15.836 -7.012 -16.274 1.00 84.81 102 ASN A N 1
ATOM 783 C CA . ASN A 1 102 ? 15.068 -8.235 -16.526 1.00 84.81 102 ASN A CA 1
ATOM 784 C C . ASN A 1 102 ? 14.932 -8.568 -18.029 1.00 84.81 102 ASN A C 1
ATOM 786 O O . ASN A 1 102 ? 14.183 -9.484 -18.374 1.00 84.81 102 ASN A O 1
ATOM 790 N N . PHE A 1 103 ? 15.624 -7.825 -18.904 1.00 62.78 103 PHE A N 1
ATOM 791 C CA . PHE A 1 103 ? 15.836 -8.158 -20.320 1.00 62.78 103 PHE A CA 1
ATOM 792 C C . PHE A 1 103 ? 17.127 -8.960 -20.506 1.00 62.78 103 PHE A C 1
ATOM 794 O O . PHE A 1 103 ? 17.117 -9.861 -21.375 1.00 62.78 103 PHE A O 1
#

Secondary structure (DSSP, 8-state):
-PPPP--TTGGGEESTTS-EEHHHHHHHHHHHHHHTT-HHHHHHHHHHHT--SS-HHHHHHHHHHHTT-HHHHHHHHHHT--S-HHHHHHHHHHHHHHHHHT-

Radius of gyration: 19.22 Å; chains: 1; bounding box: 58×30×45 Å

InterPro domains:
  IPR006594 LIS1 homology motif [PS50896] (21-53)
  IPR051350 WD repeat-containing signal transduction regulator [PTHR22838] (7-102)